Protein AF-A0A7S1J6F0-F1 (afdb_monomer_lite)

Foldseek 3Di:
DPDPPLLDAAKDWDWDQDPNDTDIDIDTAPFPCVVPVVQAQASEDPDGDPDPPGDHRHQGQRLDWDDQPPWIWRHAQAQNIWTADPPRRYTDDWTFADPAGTWHRDWDADPVVSWTWIDGDAPDPPDDIDISVPRDTDD

Sequence (139 aa):
HSSYHWDGLGAVLVFRFENERLQRHTEFYQSPRRRRMGACTHIGAGTSHLSLLGPQCWGNPNGNLLPIGRQLWLTADHAQWGRIDHSTLATLPGTVDTAAWALNAHPACDPRTGQCFVQHPCSRPGGAMSTLDSMDTEE

InterPro domains:
  IPR004294 Carotenoid oxygenase [PF03055] (3-120)

Secondary structure (DSSP, 8-state):
----GGGSPPEEEEEEEETTEEEEEEEE---HHHHTGGG-SB-SSS-B-S-SSSPB------SEEEEETTEEEEE-SSS--EEE-TTT-PEES-----S-S---S--EE-TTT--EEE----SSSS-PPEEGGGS----

Organism: NCBI:txid73025

Radius of gyration: 16.57 Å; chains: 1; bounding box: 48×32×53 Å

Structure (mmCIF, N/CA/C/O backbone):
data_AF-A0A7S1J6F0-F1
#
_entry.id   AF-A0A7S1J6F0-F1
#
loop_
_atom_site.group_PDB
_atom_site.id
_atom_site.type_symbol
_atom_site.label_atom_id
_atom_site.label_alt_id
_atom_site.label_comp_id
_atom_site.label_asym_id
_atom_site.label_entity_id
_atom_site.label_seq_id
_atom_site.pdbx_PDB_ins_code
_atom_site.Cartn_x
_atom_site.Cartn_y
_atom_site.Cartn_z
_atom_site.occupancy
_atom_site.B_iso_or_equiv
_atom_site.auth_seq_id
_atom_site.auth_comp_id
_atom_site.auth_asym_id
_atom_site.auth_atom_id
_atom_site.pdbx_PDB_model_num
ATOM 1 N N . HIS A 1 1 ? 22.491 17.336 0.688 1.00 45.19 1 HIS A N 1
ATOM 2 C CA . HIS A 1 1 ? 21.822 16.026 0.578 1.00 45.19 1 HIS A CA 1
ATOM 3 C C . HIS A 1 1 ? 20.427 16.153 1.164 1.00 45.19 1 HIS A C 1
ATOM 5 O O . HIS A 1 1 ? 20.289 16.114 2.378 1.00 45.19 1 HIS A O 1
ATOM 11 N N . SER A 1 2 ? 19.411 16.379 0.334 1.00 40.00 2 SER A N 1
ATOM 12 C CA . SER A 1 2 ? 18.024 16.271 0.795 1.00 40.00 2 SER A CA 1
ATOM 13 C C . SER A 1 2 ? 17.681 14.788 0.860 1.00 40.00 2 SER A C 1
ATOM 15 O O . SER A 1 2 ? 17.753 14.100 -0.156 1.00 40.00 2 SER A O 1
ATOM 17 N N . SER A 1 3 ? 17.386 14.274 2.050 1.00 57.56 3 SER A N 1
ATOM 18 C CA . SER A 1 3 ? 16.849 12.927 2.222 1.00 57.56 3 SER A CA 1
ATOM 19 C C . SER A 1 3 ? 15.465 12.875 1.573 1.00 57.56 3 SER A C 1
ATOM 21 O O . SER A 1 3 ? 14.530 13.548 2.008 1.00 57.56 3 SER A O 1
ATOM 23 N N . TYR A 1 4 ? 15.331 12.113 0.490 1.00 69.06 4 TYR A N 1
ATOM 24 C CA . TYR A 1 4 ? 14.052 11.945 -0.189 1.00 69.06 4 TYR A CA 1
ATOM 25 C C . TYR A 1 4 ? 13.183 10.974 0.623 1.00 69.06 4 TYR A C 1
ATOM 27 O O . TYR A 1 4 ? 13.334 9.757 0.546 1.00 69.06 4 TYR A O 1
ATOM 35 N N . HIS A 1 5 ? 12.319 11.521 1.481 1.00 71.75 5 HIS A N 1
ATOM 36 C CA . HIS A 1 5 ? 11.545 10.744 2.459 1.00 71.75 5 HIS A CA 1
ATOM 37 C C . HIS A 1 5 ? 10.482 9.832 1.826 1.00 71.75 5 HIS A C 1
ATOM 39 O O . HIS A 1 5 ? 10.108 8.827 2.428 1.00 71.75 5 HIS A O 1
ATOM 45 N N . TRP A 1 6 ? 10.047 10.136 0.600 1.00 78.94 6 TRP A N 1
ATOM 46 C CA . TRP A 1 6 ? 9.067 9.337 -0.143 1.00 78.94 6 TRP A CA 1
ATOM 47 C C . TRP A 1 6 ? 9.604 7.981 -0.603 1.00 78.94 6 TRP A C 1
ATOM 49 O O . TRP A 1 6 ? 8.826 7.095 -0.938 1.00 78.94 6 TRP A O 1
ATOM 59 N N . ASP A 1 7 ? 10.920 7.765 -0.543 1.00 83.19 7 ASP A N 1
ATOM 60 C CA . ASP A 1 7 ? 11.524 6.480 -0.877 1.00 83.19 7 ASP A CA 1
ATOM 61 C C . ASP A 1 7 ? 11.738 5.607 0.371 1.00 83.19 7 ASP A C 1
ATOM 63 O O . ASP A 1 7 ? 12.576 4.717 0.354 1.00 83.19 7 ASP A O 1
ATOM 67 N N . GLY A 1 8 ? 11.028 5.813 1.481 1.00 87.12 8 GLY A N 1
ATOM 68 C CA . GLY A 1 8 ? 11.072 4.876 2.613 1.00 87.12 8 GLY A CA 1
ATOM 69 C C . GLY A 1 8 ? 10.493 3.499 2.256 1.00 87.12 8 GLY A C 1
ATOM 70 O O . GLY A 1 8 ? 9.620 3.396 1.402 1.00 87.12 8 GLY A O 1
ATOM 71 N N . LEU A 1 9 ? 10.933 2.419 2.908 1.00 90.62 9 LEU A N 1
ATOM 72 C CA . LEU A 1 9 ? 10.273 1.116 2.753 1.00 90.62 9 LEU A CA 1
ATOM 73 C C . LEU A 1 9 ? 8.850 1.154 3.323 1.00 90.62 9 LEU A C 1
ATOM 75 O O . LEU A 1 9 ? 8.647 1.658 4.425 1.00 90.62 9 LEU A O 1
ATOM 79 N N . GLY A 1 10 ? 7.889 0.581 2.595 1.00 91.88 10 GLY A N 1
ATOM 80 C CA . GLY A 1 10 ? 6.512 0.454 3.072 1.00 91.88 10 GLY A CA 1
ATOM 81 C C . GLY A 1 10 ? 6.433 -0.390 4.346 1.00 91.88 10 GLY A C 1
ATOM 82 O O . GLY A 1 10 ? 6.937 -1.517 4.389 1.00 91.88 10 GLY A O 1
ATOM 83 N N . ALA A 1 11 ? 5.798 0.152 5.380 1.00 94.50 11 ALA A N 1
ATOM 84 C CA . ALA A 1 11 ? 5.541 -0.532 6.640 1.00 94.50 11 ALA A CA 1
ATOM 85 C C . ALA A 1 11 ? 4.138 -0.206 7.143 1.00 94.50 11 ALA A C 1
ATOM 87 O O . ALA A 1 11 ? 3.625 0.891 6.934 1.00 94.50 11 ALA A O 1
ATOM 88 N N . VAL A 1 12 ? 3.536 -1.174 7.820 1.00 95.00 12 VAL A N 1
ATOM 89 C CA . VAL A 1 12 ? 2.191 -1.097 8.371 1.00 95.00 12 VAL A CA 1
ATOM 90 C C . VAL A 1 12 ? 2.306 -1.166 9.878 1.00 95.00 12 VAL A C 1
ATOM 92 O O . VAL A 1 12 ? 2.980 -2.034 10.434 1.00 95.00 12 VAL A O 1
ATOM 95 N N . LEU A 1 13 ? 1.633 -0.232 10.535 1.00 95.12 13 LEU A N 1
ATOM 96 C CA . LEU A 1 13 ? 1.589 -0.115 11.978 1.00 95.12 13 LEU A CA 1
ATOM 97 C C . LEU A 1 13 ? 0.140 -0.254 12.429 1.00 95.12 13 LEU A C 1
ATOM 99 O O . LEU A 1 13 ? -0.704 0.556 12.057 1.00 95.12 13 LEU A O 1
ATOM 103 N N . VAL A 1 14 ? -0.138 -1.270 13.240 1.00 94.69 14 VAL A N 1
ATOM 104 C CA . VAL A 1 14 ? -1.456 -1.492 13.832 1.00 94.69 14 VAL A CA 1
ATOM 105 C C . VAL A 1 14 ? -1.411 -1.218 15.324 1.00 94.69 14 VAL A C 1
ATOM 107 O O . VAL A 1 14 ? -0.569 -1.744 16.055 1.00 94.69 14 VAL A O 1
ATOM 110 N N . PHE A 1 15 ? -2.371 -0.412 15.759 1.00 95.69 15 PHE A N 1
ATOM 111 C CA . PHE A 1 15 ? -2.672 -0.129 17.151 1.00 95.69 15 PHE A CA 1
ATOM 112 C C . PHE A 1 15 ? -3.985 -0.828 17.508 1.00 95.69 15 PHE A C 1
ATOM 114 O O . PHE A 1 15 ? -5.007 -0.565 16.877 1.00 95.69 15 PHE A O 1
ATOM 121 N N . ARG A 1 16 ? -3.965 -1.732 18.491 1.00 94.31 16 ARG A N 1
ATOM 122 C CA . ARG A 1 16 ? -5.169 -2.416 18.991 1.00 94.31 16 ARG A CA 1
ATOM 123 C C . ARG A 1 16 ? -5.449 -1.975 20.415 1.00 94.31 16 ARG A C 1
ATOM 125 O O . ARG A 1 16 ? -4.548 -2.001 21.248 1.00 94.31 16 ARG A O 1
ATOM 132 N N . PHE A 1 17 ? -6.685 -1.578 20.682 1.00 96.44 17 PHE A N 1
ATOM 133 C CA . PHE A 1 17 ? -7.146 -1.244 22.024 1.00 96.44 17 PHE A CA 1
ATOM 134 C C . PHE A 1 17 ? -7.959 -2.420 22.561 1.00 96.44 17 PHE A C 1
ATOM 136 O O . PHE A 1 17 ? -9.060 -2.683 22.086 1.00 96.44 17 PHE A O 1
ATOM 143 N N . GLU A 1 18 ? -7.406 -3.140 23.534 1.00 95.31 18 GLU A N 1
ATOM 144 C CA . GLU A 1 18 ? -8.027 -4.318 24.142 1.00 95.31 18 GLU A CA 1
ATOM 145 C C . GLU A 1 18 ? -7.976 -4.179 25.660 1.00 95.31 18 GLU A C 1
ATOM 147 O O . GLU A 1 18 ? -6.895 -4.019 26.226 1.00 95.31 18 GLU A O 1
ATOM 152 N N . ASN A 1 19 ? -9.131 -4.245 26.330 1.00 95.44 19 ASN A N 1
ATOM 153 C CA . ASN A 1 19 ? -9.230 -4.118 27.791 1.00 95.44 19 ASN A CA 1
ATOM 154 C C . ASN A 1 19 ? -8.476 -2.883 28.326 1.00 95.44 19 ASN A C 1
ATOM 156 O O . ASN A 1 19 ? -7.631 -3.003 29.210 1.00 95.44 19 ASN A O 1
ATOM 160 N N . GLU A 1 20 ? -8.725 -1.717 27.715 1.00 96.06 20 GLU A N 1
ATOM 161 C CA . GLU A 1 20 ? -8.069 -0.432 28.032 1.00 96.06 20 GLU A CA 1
ATOM 162 C C . GLU A 1 20 ? -6.543 -0.403 27.817 1.00 96.06 20 GLU A C 1
ATOM 164 O O . GLU A 1 20 ? -5.870 0.560 28.186 1.00 96.06 20 GLU A O 1
ATOM 169 N N . ARG A 1 21 ? -5.965 -1.429 27.180 1.00 96.69 21 ARG A N 1
ATOM 170 C CA . ARG A 1 21 ? -4.538 -1.491 26.850 1.00 96.69 21 ARG A CA 1
ATOM 171 C C . ARG A 1 21 ? -4.312 -1.260 25.369 1.00 96.69 21 ARG A C 1
ATOM 173 O O . ARG A 1 21 ? -4.993 -1.845 24.530 1.00 96.69 21 ARG A O 1
ATOM 180 N N . LEU A 1 22 ? -3.297 -0.458 25.061 1.00 97.06 22 LEU A N 1
ATOM 181 C CA . LEU A 1 22 ? -2.804 -0.281 23.704 1.00 97.06 22 LEU A CA 1
ATOM 182 C C . LEU A 1 22 ? -1.743 -1.341 23.384 1.00 97.06 22 LEU A C 1
ATOM 184 O O . LEU A 1 22 ? -0.674 -1.369 23.994 1.00 97.06 22 LEU A O 1
ATOM 188 N N . GLN A 1 23 ? -2.017 -2.175 22.389 1.00 96.88 23 GLN A N 1
ATOM 189 C CA . GLN A 1 23 ? -1.052 -3.070 21.765 1.00 96.88 23 GLN A CA 1
ATOM 190 C C . GLN A 1 23 ? -0.588 -2.480 20.436 1.00 96.88 23 GLN A C 1
ATOM 192 O O . GLN A 1 23 ? -1.358 -1.847 19.712 1.00 96.88 23 GLN A O 1
ATOM 197 N N . ARG A 1 24 ? 0.681 -2.710 20.102 1.00 95.81 24 ARG A N 1
ATOM 198 C CA . ARG A 1 24 ? 1.301 -2.241 18.864 1.00 95.81 24 ARG A CA 1
ATOM 199 C C . ARG A 1 24 ? 1.899 -3.421 18.119 1.00 95.81 24 ARG A C 1
ATOM 201 O O . ARG A 1 24 ? 2.719 -4.142 18.682 1.00 95.81 24 ARG A O 1
ATOM 208 N N . HIS A 1 25 ? 1.562 -3.552 16.845 1.00 95.06 25 HIS A N 1
ATOM 209 C CA . HIS A 1 25 ? 2.166 -4.521 15.941 1.00 95.06 25 HIS A CA 1
ATOM 210 C C . HIS A 1 25 ? 2.634 -3.809 14.672 1.00 95.06 25 HIS A C 1
ATOM 212 O O . HIS A 1 25 ? 1.956 -2.916 14.166 1.00 95.06 25 H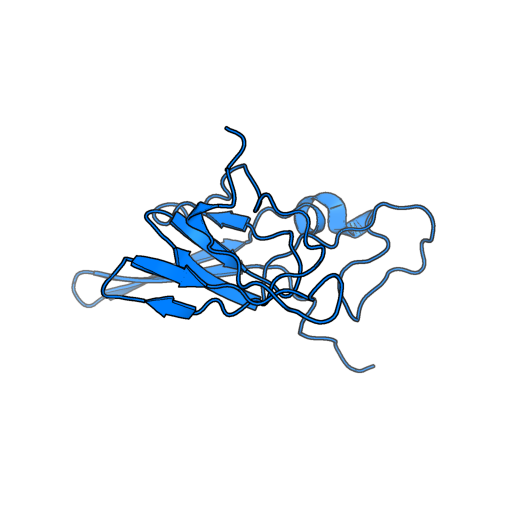IS A O 1
ATOM 218 N N . THR A 1 26 ? 3.826 -4.145 14.194 1.00 95.56 26 THR A N 1
ATOM 219 C CA . THR A 1 26 ? 4.446 -3.490 13.042 1.00 95.56 26 THR A CA 1
ATOM 220 C C . THR A 1 26 ? 5.003 -4.549 12.127 1.00 95.56 26 THR A C 1
ATOM 222 O O . THR A 1 26 ? 5.782 -5.381 12.579 1.00 95.56 26 THR A O 1
ATOM 225 N N . GLU A 1 27 ? 4.667 -4.457 10.850 1.00 96.12 27 GLU A N 1
ATOM 226 C CA . GLU A 1 27 ? 5.248 -5.306 9.826 1.00 96.12 27 GLU A CA 1
ATOM 227 C C . GLU A 1 27 ? 5.598 -4.489 8.599 1.00 96.12 27 GLU A C 1
ATOM 229 O O . GLU A 1 27 ? 4.895 -3.569 8.186 1.00 96.12 27 GLU A O 1
ATOM 234 N N . PHE A 1 28 ? 6.724 -4.833 8.002 1.00 95.38 28 PHE A N 1
ATOM 235 C CA . PHE A 1 28 ? 7.148 -4.222 6.756 1.00 95.38 28 PHE A CA 1
ATOM 236 C C . PHE A 1 28 ? 6.537 -4.991 5.583 1.00 95.38 28 PHE A C 1
ATOM 238 O O . PHE A 1 28 ? 6.542 -6.225 5.559 1.00 95.38 28 PHE A O 1
ATOM 245 N N . TYR A 1 29 ? 6.113 -4.268 4.553 1.00 94.31 29 TYR A N 1
ATOM 246 C CA . TYR A 1 29 ? 5.617 -4.875 3.327 1.00 94.31 29 TYR A CA 1
ATOM 247 C C . TYR A 1 29 ? 6.749 -5.615 2.600 1.00 94.31 29 TYR A C 1
ATOM 249 O O . TYR A 1 29 ? 7.862 -5.100 2.433 1.00 94.31 29 TYR A O 1
ATOM 257 N N . GLN A 1 30 ? 6.496 -6.854 2.181 1.00 93.50 30 GLN A N 1
ATOM 258 C CA . GLN A 1 30 ? 7.474 -7.698 1.496 1.00 93.50 30 GLN A CA 1
ATOM 259 C C . GLN A 1 30 ? 7.495 -7.355 0.008 1.00 93.50 30 GLN A C 1
ATOM 261 O O . GLN A 1 30 ? 7.049 -8.115 -0.849 1.00 93.50 30 GLN A O 1
ATOM 266 N N . SER A 1 31 ? 8.014 -6.174 -0.303 1.00 89.25 31 SER A N 1
ATOM 267 C CA . SER A 1 31 ? 8.112 -5.682 -1.669 1.00 89.25 31 SER A CA 1
ATOM 268 C C . SER A 1 31 ? 9.335 -6.256 -2.404 1.00 89.25 31 SER A C 1
ATOM 270 O O . SER A 1 31 ? 10.316 -6.648 -1.756 1.00 89.25 31 SER A O 1
ATOM 272 N N . PRO A 1 32 ? 9.346 -6.309 -3.754 1.00 82.62 32 PRO A N 1
ATOM 273 C CA . PRO A 1 32 ? 10.554 -6.649 -4.512 1.00 82.62 32 PRO A CA 1
ATOM 274 C C . PRO A 1 32 ? 11.754 -5.791 -4.099 1.00 82.62 32 PRO A C 1
ATOM 276 O O . PRO A 1 32 ? 12.853 -6.317 -3.916 1.00 82.62 32 PRO A O 1
ATOM 279 N N . ARG A 1 33 ? 11.507 -4.498 -3.852 1.00 85.38 33 ARG A N 1
ATOM 280 C CA . ARG A 1 33 ? 12.495 -3.548 -3.345 1.00 85.38 33 ARG A CA 1
ATOM 281 C C . ARG A 1 33 ? 13.077 -3.978 -2.001 1.00 85.38 33 ARG A C 1
ATOM 283 O O . ARG A 1 33 ? 14.292 -4.008 -1.853 1.00 85.38 33 ARG A O 1
ATOM 290 N N . ARG A 1 34 ? 12.247 -4.357 -1.027 1.00 88.44 34 ARG A N 1
ATOM 291 C CA . ARG A 1 34 ? 12.734 -4.823 0.281 1.00 88.44 34 ARG A CA 1
ATOM 292 C C . ARG A 1 34 ? 13.539 -6.113 0.160 1.00 88.44 34 ARG A C 1
ATOM 294 O O . ARG A 1 34 ? 14.604 -6.228 0.759 1.00 88.44 34 ARG A O 1
ATOM 301 N N . ARG A 1 35 ? 13.046 -7.070 -0.630 1.00 87.62 35 ARG A N 1
ATOM 302 C CA . ARG A 1 35 ? 13.687 -8.382 -0.803 1.00 87.62 35 ARG A CA 1
ATOM 303 C C . ARG A 1 35 ? 15.032 -8.308 -1.525 1.00 87.62 35 ARG A C 1
ATOM 305 O O . ARG A 1 35 ? 15.859 -9.192 -1.335 1.00 87.62 35 ARG A O 1
ATOM 312 N N . ARG A 1 36 ? 15.236 -7.306 -2.385 1.00 82.12 36 ARG A N 1
ATOM 313 C CA . ARG A 1 36 ? 16.400 -7.220 -3.283 1.00 82.12 36 ARG A CA 1
ATOM 314 C C . ARG A 1 36 ? 17.082 -5.852 -3.266 1.00 82.12 36 ARG A C 1
ATOM 316 O O . ARG A 1 36 ? 17.722 -5.500 -4.248 1.00 82.12 36 ARG A O 1
ATOM 323 N N . MET A 1 37 ? 16.979 -5.104 -2.164 1.00 79.69 37 MET A N 1
ATOM 324 C CA . MET A 1 37 ? 17.431 -3.705 -2.075 1.00 79.69 37 MET A CA 1
ATOM 325 C C . MET A 1 37 ? 18.847 -3.492 -2.632 1.00 79.69 37 MET A C 1
ATOM 327 O O . MET A 1 37 ? 19.055 -2.594 -3.438 1.00 79.69 37 MET A O 1
ATOM 331 N N . GLY A 1 38 ? 19.801 -4.359 -2.270 1.00 77.94 38 GLY A N 1
ATOM 332 C CA . GLY A 1 38 ? 21.198 -4.255 -2.714 1.00 77.94 38 GLY A CA 1
ATOM 333 C C . GLY A 1 38 ? 21.443 -4.520 -4.206 1.00 77.94 38 GLY A C 1
ATOM 334 O O . GLY A 1 38 ? 22.534 -4.242 -4.692 1.00 77.94 38 GLY A O 1
ATOM 335 N N . ALA A 1 39 ? 20.457 -5.046 -4.936 1.00 80.81 39 ALA A N 1
ATOM 336 C CA . ALA A 1 39 ? 20.529 -5.289 -6.376 1.00 80.81 39 ALA A CA 1
ATOM 337 C C . ALA A 1 39 ? 19.736 -4.257 -7.201 1.00 80.81 39 ALA A C 1
ATOM 339 O O . ALA A 1 39 ? 19.848 -4.244 -8.424 1.00 80.81 39 ALA A O 1
ATOM 340 N N . CYS A 1 40 ? 18.924 -3.410 -6.562 1.00 78.06 40 CYS A N 1
ATOM 341 C CA . CYS A 1 40 ? 18.070 -2.447 -7.249 1.00 78.06 40 CYS A CA 1
ATOM 342 C C . CYS A 1 40 ? 18.889 -1.278 -7.812 1.00 78.06 40 CYS A C 1
ATOM 344 O O . CYS A 1 40 ? 19.740 -0.721 -7.125 1.00 78.06 40 CYS A O 1
ATOM 346 N N . THR A 1 41 ? 18.607 -0.858 -9.043 1.00 75.88 41 THR A N 1
ATOM 347 C CA . THR A 1 41 ? 19.232 0.346 -9.636 1.00 75.88 41 THR A CA 1
ATOM 348 C C . THR A 1 41 ? 18.434 1.597 -9.332 1.00 75.88 41 THR A C 1
ATOM 350 O O . THR A 1 41 ? 18.990 2.644 -9.022 1.00 75.88 41 THR A O 1
ATOM 353 N N . HIS A 1 42 ? 17.113 1.458 -9.349 1.00 72.81 42 HIS A N 1
ATOM 354 C CA . HIS A 1 42 ? 16.160 2.495 -8.992 1.00 72.81 42 HIS A CA 1
ATOM 355 C C . HIS A 1 42 ? 15.407 2.017 -7.766 1.00 72.81 42 HIS A C 1
ATOM 357 O O . HIS A 1 42 ? 14.795 0.942 -7.785 1.00 72.81 42 HIS A O 1
ATOM 363 N N . ILE A 1 43 ? 15.528 2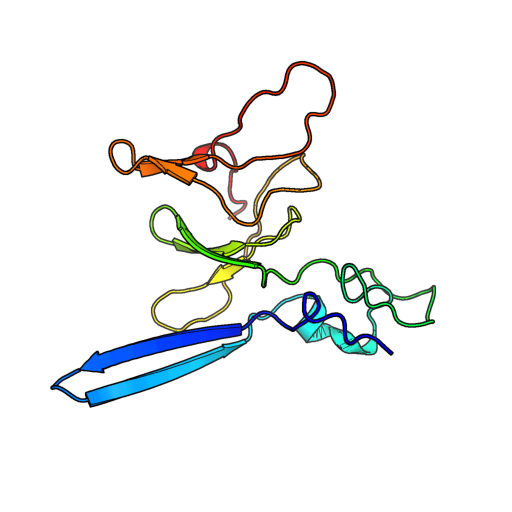.787 -6.690 1.00 73.12 43 ILE A N 1
ATOM 364 C CA . ILE A 1 43 ? 14.971 2.436 -5.392 1.00 73.12 43 ILE A CA 1
ATOM 365 C C . ILE A 1 43 ? 13.628 3.144 -5.178 1.00 73.12 43 ILE A C 1
ATOM 367 O O . ILE A 1 43 ? 12.735 2.578 -4.555 1.00 73.12 43 ILE A O 1
ATOM 371 N N . GLY A 1 44 ? 13.472 4.347 -5.731 1.00 73.31 44 GLY A N 1
ATOM 372 C CA . GLY A 1 44 ? 12.217 5.087 -5.763 1.00 73.31 44 GLY A CA 1
ATOM 373 C C . GLY A 1 44 ? 12.318 6.339 -6.635 1.00 73.31 44 GLY A C 1
ATOM 374 O O . GLY A 1 44 ? 13.188 6.420 -7.504 1.00 73.31 44 GLY A O 1
ATOM 375 N N . ALA A 1 45 ? 11.419 7.299 -6.427 1.00 72.38 45 ALA A N 1
ATOM 376 C CA . ALA A 1 45 ? 11.264 8.455 -7.309 1.00 72.38 45 ALA A CA 1
ATOM 377 C C . ALA A 1 45 ? 12.426 9.460 -7.209 1.00 72.38 45 ALA A C 1
ATOM 379 O O . ALA A 1 45 ? 12.702 10.167 -8.177 1.00 72.38 45 ALA A O 1
ATOM 380 N N . GLY A 1 46 ? 13.119 9.515 -6.067 1.00 73.38 46 GLY A N 1
ATOM 381 C CA . GLY A 1 46 ? 14.256 10.414 -5.843 1.00 73.38 46 GLY A CA 1
ATOM 382 C C . GLY A 1 46 ? 15.577 9.710 -5.525 1.00 73.38 46 GLY A C 1
ATOM 383 O O . GLY A 1 46 ? 16.601 10.381 -5.400 1.00 73.38 46 GLY A O 1
ATOM 384 N N . THR A 1 47 ? 15.574 8.381 -5.389 1.00 76.12 47 THR A N 1
ATOM 385 C CA . THR A 1 47 ? 16.726 7.595 -4.933 1.00 76.12 47 THR A CA 1
ATOM 386 C C . THR A 1 47 ? 17.061 6.492 -5.927 1.00 76.12 47 THR A C 1
ATOM 388 O O . THR A 1 47 ? 16.295 5.546 -6.135 1.00 76.12 47 THR A O 1
ATOM 391 N N . SER A 1 48 ? 18.263 6.575 -6.490 1.00 72.44 48 SER A N 1
ATOM 392 C CA . SER A 1 48 ? 18.862 5.548 -7.337 1.00 72.44 48 SER A CA 1
ATOM 393 C C . SER A 1 48 ? 20.256 5.175 -6.835 1.00 72.44 48 SER A C 1
ATOM 395 O O . SER A 1 48 ? 20.950 5.958 -6.182 1.00 72.44 48 SER A O 1
ATOM 397 N N . HIS A 1 49 ? 20.663 3.946 -7.129 1.00 70.12 49 HIS A N 1
ATOM 398 C CA . HIS A 1 49 ? 22.049 3.518 -7.021 1.00 70.12 49 HIS A CA 1
ATOM 399 C C . HIS A 1 49 ? 22.758 3.768 -8.359 1.00 70.12 49 HIS A C 1
ATOM 401 O O . HIS A 1 49 ? 22.156 3.657 -9.421 1.00 70.12 49 HIS A O 1
ATOM 407 N N . LEU A 1 50 ? 24.064 4.048 -8.321 1.00 60.62 50 LEU A N 1
ATOM 408 C CA . LEU A 1 50 ? 24.890 4.290 -9.519 1.00 60.62 50 LEU A CA 1
ATOM 409 C C . LEU A 1 50 ? 25.072 3.053 -10.421 1.00 60.62 50 LEU A C 1
ATOM 411 O O . LEU A 1 50 ? 25.677 3.150 -11.486 1.00 60.62 50 LEU A O 1
ATOM 415 N N . SER A 1 51 ? 24.584 1.885 -10.003 1.00 62.53 51 SER A N 1
ATOM 416 C CA . SER A 1 51 ? 24.601 0.690 -10.842 1.00 62.53 51 SER A CA 1
ATOM 417 C C . SER A 1 51 ? 23.578 0.851 -11.967 1.00 62.53 51 SER A C 1
ATOM 419 O O . SER A 1 51 ? 22.411 1.112 -11.706 1.00 62.53 51 SER A O 1
ATOM 421 N N . LEU A 1 52 ? 24.004 0.692 -13.221 1.00 63.19 52 LEU A N 1
ATOM 422 C CA . LEU A 1 52 ? 23.135 0.787 -14.404 1.00 63.19 52 LEU A CA 1
ATOM 423 C C . LEU A 1 52 ? 22.553 -0.572 -14.840 1.00 63.19 52 LEU A C 1
ATOM 425 O O . LEU A 1 52 ? 21.773 -0.620 -15.784 1.00 63.19 52 LEU A O 1
ATOM 429 N N . LEU A 1 53 ? 22.934 -1.677 -14.183 1.00 75.88 53 LEU A N 1
ATOM 430 C CA . LEU A 1 53 ? 22.717 -3.044 -14.697 1.00 75.88 53 LEU A CA 1
ATOM 431 C C . LEU A 1 53 ? 21.791 -3.934 -13.851 1.00 75.88 53 LEU A C 1
ATOM 433 O O . LEU A 1 53 ? 21.528 -5.074 -14.220 1.00 75.88 53 LEU A O 1
ATOM 437 N N . GLY A 1 54 ? 21.308 -3.455 -12.710 1.00 72.62 54 GLY A N 1
ATOM 438 C CA . GLY A 1 54 ? 20.343 -4.180 -11.881 1.00 72.62 54 GLY A CA 1
ATOM 439 C C . GLY A 1 54 ? 18.872 -3.863 -12.209 1.00 72.62 54 GLY A C 1
ATOM 440 O O . GLY A 1 54 ? 18.566 -2.887 -12.904 1.00 72.62 54 GLY A O 1
ATOM 441 N N . PRO A 1 55 ? 17.934 -4.661 -11.677 1.00 78.62 55 PRO A N 1
ATOM 442 C CA . PRO A 1 55 ? 16.506 -4.457 -11.883 1.00 78.62 55 PRO A CA 1
ATOM 443 C C . PRO A 1 55 ? 16.011 -3.121 -11.317 1.00 78.62 55 PRO A C 1
ATOM 445 O O . PRO A 1 55 ? 16.513 -2.611 -10.311 1.00 78.62 55 PRO A O 1
ATOM 448 N N . GLN A 1 56 ? 14.965 -2.586 -11.942 1.00 77.00 56 GLN A N 1
ATOM 449 C CA . GLN A 1 56 ? 14.199 -1.484 -11.378 1.00 77.00 56 GLN A CA 1
ATOM 450 C C . GLN A 1 56 ? 13.227 -2.018 -10.319 1.00 77.00 56 GLN A C 1
ATOM 452 O O . GLN A 1 56 ? 12.449 -2.933 -10.586 1.00 77.00 56 GLN A O 1
ATOM 457 N N . CYS A 1 57 ? 13.264 -1.449 -9.116 1.00 79.69 57 CYS A N 1
ATOM 458 C CA . CYS A 1 57 ? 12.481 -1.918 -7.974 1.00 79.69 57 CYS A CA 1
ATOM 459 C C . CYS A 1 57 ? 11.417 -0.897 -7.564 1.00 79.69 57 CYS A C 1
ATOM 461 O O . CYS A 1 57 ? 11.318 -0.540 -6.392 1.00 79.69 57 CYS A O 1
ATOM 463 N N . TRP A 1 58 ? 10.620 -0.438 -8.530 1.00 74.69 58 TRP A N 1
ATOM 464 C CA . TRP A 1 58 ? 9.556 0.546 -8.302 1.00 74.69 58 TRP A CA 1
ATOM 465 C C . TRP A 1 58 ? 8.494 0.070 -7.305 1.00 74.69 58 TRP A C 1
ATOM 467 O O . TRP A 1 58 ? 7.883 0.890 -6.634 1.00 74.69 58 TRP A O 1
ATOM 477 N N . GLY A 1 59 ? 8.314 -1.245 -7.160 1.00 79.94 59 GLY A N 1
ATOM 478 C CA . GLY A 1 59 ? 7.268 -1.824 -6.327 1.00 79.94 59 GLY A CA 1
ATOM 479 C C . GLY A 1 59 ? 7.580 -1.635 -4.856 1.00 79.94 59 GLY A C 1
ATOM 480 O O . GLY A 1 59 ? 8.257 -2.473 -4.261 1.00 79.94 59 GLY A O 1
ATOM 481 N N . ASN A 1 60 ? 7.100 -0.536 -4.279 1.00 88.06 60 ASN A N 1
ATOM 482 C CA . ASN A 1 60 ? 7.180 -0.222 -2.860 1.00 88.06 60 ASN A CA 1
ATOM 483 C C . ASN A 1 60 ? 6.009 0.687 -2.458 1.00 88.06 60 ASN A C 1
ATOM 485 O O . ASN A 1 60 ? 6.200 1.889 -2.275 1.00 88.06 60 ASN A O 1
ATOM 489 N N . PRO A 1 61 ? 4.800 0.124 -2.317 1.00 90.88 61 PRO A N 1
ATOM 490 C CA . PRO A 1 61 ? 3.635 0.912 -1.968 1.00 90.88 61 PRO A CA 1
ATOM 491 C C . PRO A 1 61 ? 3.740 1.402 -0.518 1.00 90.88 61 PRO A C 1
ATOM 493 O O . PRO A 1 61 ? 3.649 0.620 0.429 1.00 90.88 61 PRO A O 1
ATOM 496 N N . ASN A 1 62 ? 4.006 2.695 -0.352 1.00 91.88 62 ASN A N 1
ATOM 497 C CA . ASN A 1 62 ? 4.232 3.358 0.935 1.00 91.88 62 ASN A CA 1
ATOM 498 C C . ASN A 1 62 ? 3.481 4.699 1.059 1.00 91.88 62 ASN A C 1
ATOM 500 O O . ASN A 1 62 ? 3.729 5.441 2.007 1.00 91.88 62 ASN A O 1
ATOM 504 N N . GLY A 1 63 ? 2.601 5.019 0.104 1.00 91.38 63 GLY A N 1
ATOM 505 C CA . GLY A 1 63 ? 1.885 6.292 0.050 1.00 91.38 63 GLY A CA 1
ATOM 506 C C . GLY A 1 63 ? 0.634 6.311 0.925 1.00 91.38 63 GLY A C 1
ATOM 507 O O . GLY A 1 63 ? 0.352 7.323 1.564 1.00 91.38 63 GLY A O 1
ATOM 508 N N . ASN A 1 64 ? -0.112 5.203 0.984 1.00 94.12 64 ASN A N 1
ATOM 509 C CA . ASN A 1 64 ? -1.314 5.108 1.814 1.00 94.12 64 ASN A CA 1
ATOM 510 C C . ASN A 1 64 ? -1.667 3.658 2.187 1.00 94.12 64 ASN A C 1
ATOM 512 O O . ASN A 1 64 ? -1.124 2.706 1.624 1.00 94.12 64 ASN A O 1
ATOM 516 N N . LEU A 1 65 ? -2.603 3.508 3.128 1.00 93.81 65 LEU A N 1
ATOM 517 C CA . LEU A 1 65 ? -3.167 2.236 3.572 1.00 93.81 65 LEU A CA 1
ATOM 518 C C . LEU A 1 65 ? -4.694 2.345 3.630 1.00 93.81 65 LEU A C 1
ATOM 520 O O . LEU A 1 65 ? -5.222 3.113 4.433 1.00 93.81 65 LEU A O 1
ATOM 524 N N . LEU A 1 66 ? -5.406 1.590 2.792 1.00 90.88 66 LEU A N 1
ATOM 525 C CA . LEU A 1 66 ? -6.852 1.746 2.622 1.00 90.88 66 LEU A CA 1
ATOM 526 C C . LEU A 1 66 ? -7.590 0.403 2.630 1.00 90.88 66 LEU A C 1
ATOM 528 O O . LEU A 1 66 ? -7.146 -0.544 1.974 1.00 90.88 66 LEU A O 1
ATOM 532 N N . PRO A 1 67 ? -8.728 0.300 3.338 1.00 88.62 67 PRO A N 1
ATOM 533 C CA . PRO A 1 67 ? -9.627 -0.832 3.192 1.00 88.62 67 PRO A CA 1
ATOM 534 C C . PRO A 1 67 ? -10.413 -0.680 1.882 1.00 88.62 67 PRO A C 1
ATOM 536 O O . PRO A 1 67 ? -11.188 0.261 1.727 1.00 88.62 67 PRO A O 1
ATOM 539 N N . ILE A 1 68 ? -10.210 -1.598 0.938 1.00 84.06 68 ILE A N 1
ATOM 540 C CA . ILE A 1 68 ? -10.927 -1.629 -0.345 1.00 84.06 68 ILE A CA 1
ATOM 541 C C . ILE A 1 68 ? -11.545 -3.021 -0.474 1.00 84.06 68 ILE A C 1
ATOM 543 O O . ILE A 1 68 ? -10.846 -4.040 -0.438 1.00 84.06 68 ILE A O 1
ATOM 547 N N . GLY A 1 69 ? -12.876 -3.073 -0.546 1.00 78.94 69 GLY A N 1
ATOM 548 C CA . GLY A 1 69 ? -13.621 -4.322 -0.409 1.00 78.94 69 GLY A CA 1
ATOM 549 C C . GLY A 1 69 ? -13.363 -4.985 0.951 1.00 78.94 69 GLY A C 1
ATOM 550 O O . GLY A 1 69 ? -13.533 -4.369 2.001 1.00 78.94 69 GLY A O 1
ATOM 551 N N . ARG A 1 70 ? -12.944 -6.257 0.944 1.00 79.75 70 ARG A N 1
ATOM 552 C CA . ARG A 1 70 ? -12.609 -7.032 2.161 1.00 79.75 70 ARG A CA 1
ATOM 553 C C . ARG A 1 70 ? -11.100 -7.148 2.407 1.00 79.75 70 ARG A C 1
ATOM 555 O O . ARG A 1 70 ? -10.672 -7.984 3.201 1.00 79.75 70 ARG A O 1
ATOM 562 N N . GLN A 1 71 ? -10.302 -6.346 1.706 1.00 83.12 71 GLN A N 1
ATOM 563 C CA . GLN A 1 71 ? -8.844 -6.411 1.717 1.00 83.12 71 GLN A CA 1
ATOM 564 C C . GLN A 1 71 ? -8.247 -5.073 2.143 1.00 83.12 71 GLN A C 1
ATOM 566 O O . GLN A 1 71 ? -8.863 -4.015 2.004 1.00 83.12 71 GLN A O 1
ATOM 571 N N . LEU A 1 72 ? -7.030 -5.134 2.671 1.00 91.31 72 LEU A N 1
ATOM 572 C CA . LEU A 1 72 ? -6.266 -3.959 3.046 1.00 91.31 72 LEU A CA 1
ATOM 573 C C . LEU A 1 72 ? -5.174 -3.740 1.998 1.00 91.31 72 LEU A C 1
ATOM 575 O O . LEU A 1 72 ? -4.376 -4.638 1.718 1.00 91.31 72 LEU A O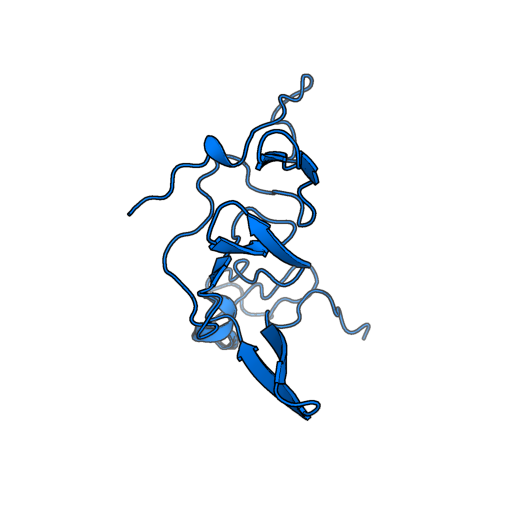 1
ATOM 579 N N . TRP A 1 73 ? -5.172 -2.554 1.400 1.00 92.25 73 TRP A N 1
ATOM 580 C CA . TRP A 1 73 ? -4.298 -2.203 0.290 1.00 92.25 73 TRP A CA 1
ATOM 581 C C . TRP A 1 73 ? -3.294 -1.141 0.708 1.00 92.25 73 TRP A C 1
ATOM 583 O O . TRP A 1 73 ? -3.664 -0.077 1.202 1.00 92.25 73 TRP A O 1
ATOM 593 N N . LEU A 1 74 ? -2.021 -1.430 0.467 1.00 94.00 74 LEU A N 1
ATOM 594 C CA . LEU A 1 74 ? -0.957 -0.441 0.421 1.00 94.00 74 LEU A CA 1
ATOM 595 C C . LEU A 1 74 ? -0.928 0.159 -0.982 1.00 94.00 74 LEU A C 1
ATOM 597 O O . LEU A 1 74 ? -0.753 -0.562 -1.969 1.00 94.00 74 LEU A O 1
ATOM 601 N N . THR A 1 75 ? -1.057 1.475 -1.068 1.00 93.25 75 THR A N 1
ATOM 602 C CA . THR A 1 75 ? -1.100 2.209 -2.336 1.00 93.25 75 THR A CA 1
ATOM 603 C C . THR A 1 75 ? 0.104 3.145 -2.467 1.00 93.25 75 THR A C 1
ATOM 605 O O . THR A 1 75 ? 0.781 3.478 -1.490 1.00 93.25 75 THR A O 1
ATOM 608 N N . ALA A 1 76 ? 0.404 3.550 -3.697 1.00 90.50 76 ALA A N 1
ATOM 609 C CA . ALA A 1 76 ? 1.416 4.550 -4.038 1.00 90.50 76 ALA A CA 1
ATOM 610 C C . ALA A 1 76 ? 1.097 5.160 -5.408 1.00 90.50 76 ALA A C 1
ATOM 612 O O . ALA A 1 76 ? 0.241 4.631 -6.117 1.00 90.50 76 ALA A O 1
ATOM 613 N N . ASP A 1 77 ? 1.806 6.226 -5.792 1.00 88.19 77 ASP A N 1
ATOM 614 C CA . ASP A 1 77 ? 1.636 6.926 -7.077 1.00 88.19 77 ASP A CA 1
ATOM 615 C C . ASP A 1 77 ? 2.225 6.155 -8.284 1.00 88.19 77 ASP A C 1
ATOM 617 O O . ASP A 1 77 ? 2.893 6.703 -9.160 1.00 88.19 77 ASP A O 1
ATOM 621 N N . HIS A 1 78 ? 2.012 4.839 -8.309 1.00 84.62 78 HIS A N 1
ATOM 622 C CA . HIS A 1 78 ? 2.408 3.897 -9.352 1.0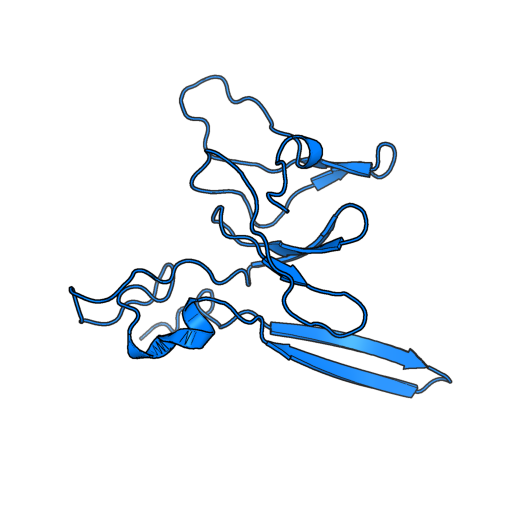0 84.62 78 HIS A CA 1
ATOM 623 C C . HIS A 1 78 ? 1.464 2.684 -9.336 1.00 84.62 78 HIS A C 1
ATOM 625 O O . HIS A 1 78 ? 0.886 2.359 -8.299 1.00 84.62 78 HIS A O 1
ATOM 631 N N . ALA A 1 79 ? 1.362 1.936 -10.434 1.00 81.12 79 ALA A N 1
ATOM 632 C CA . ALA A 1 79 ? 0.431 0.801 -10.523 1.00 81.12 79 ALA A CA 1
ATOM 633 C C . ALA A 1 79 ? 0.771 -0.416 -9.632 1.00 81.12 79 ALA A C 1
ATOM 635 O O . ALA A 1 79 ? -0.042 -1.315 -9.457 1.00 81.12 79 ALA A O 1
ATOM 636 N N . GLN A 1 80 ? 1.957 -0.453 -9.017 1.00 87.12 80 GLN A N 1
ATOM 637 C CA . GLN A 1 80 ? 2.399 -1.573 -8.174 1.00 87.12 80 GLN A CA 1
ATOM 638 C C . GLN A 1 80 ? 1.906 -1.470 -6.719 1.00 87.12 80 GLN A C 1
ATOM 640 O O . GLN A 1 80 ? 2.706 -1.386 -5.783 1.00 87.12 80 GLN A O 1
ATOM 645 N N . TRP A 1 81 ? 0.588 -1.453 -6.519 1.00 91.44 81 TRP A N 1
ATOM 646 C CA . TRP A 1 81 ? -0.012 -1.543 -5.182 1.00 91.44 81 TRP A CA 1
ATOM 647 C C . TRP A 1 81 ? 0.126 -2.948 -4.598 1.00 91.44 81 TRP A C 1
ATOM 649 O O . TRP A 1 81 ? 0.376 -3.922 -5.312 1.00 91.44 81 TRP A O 1
ATOM 659 N N . GLY A 1 82 ? -0.014 -3.038 -3.280 1.00 92.00 82 GLY A N 1
ATOM 660 C CA . GLY A 1 82 ? 0.203 -4.262 -2.526 1.00 92.00 82 GLY A CA 1
ATOM 661 C C . GLY A 1 82 ? -0.968 -4.617 -1.636 1.00 92.00 82 GLY A C 1
ATOM 662 O O . GLY A 1 82 ? -1.585 -3.739 -1.039 1.00 92.00 82 GLY A O 1
ATOM 663 N N . ARG A 1 83 ? -1.233 -5.913 -1.497 1.00 93.06 83 ARG A N 1
ATOM 664 C CA . ARG A 1 83 ? -2.241 -6.433 -0.573 1.00 93.06 83 ARG A CA 1
ATOM 665 C C . ARG A 1 83 ? -1.598 -6.898 0.722 1.00 93.06 83 ARG A C 1
ATOM 667 O O . ARG A 1 83 ? -0.521 -7.500 0.709 1.00 93.06 83 ARG A O 1
ATOM 674 N N . ILE A 1 84 ? -2.285 -6.668 1.833 1.00 93.12 84 ILE A N 1
ATOM 675 C CA . ILE A 1 84 ? -1.905 -7.229 3.126 1.00 93.12 84 ILE A CA 1
ATOM 676 C C . ILE A 1 84 ? -3.099 -7.873 3.818 1.00 93.12 84 ILE A C 1
ATOM 678 O O . ILE A 1 84 ? -4.240 -7.419 3.709 1.00 93.12 84 ILE A O 1
ATOM 682 N N . ASP A 1 85 ? -2.815 -8.930 4.563 1.00 91.88 85 ASP A N 1
ATOM 683 C CA . ASP A 1 85 ? -3.776 -9.528 5.471 1.00 91.88 85 ASP A CA 1
ATOM 684 C C . ASP A 1 85 ? -3.962 -8.614 6.689 1.00 91.88 85 ASP A C 1
ATOM 686 O O . ASP A 1 85 ? -2.999 -8.258 7.364 1.00 91.88 85 ASP A O 1
ATOM 690 N N . HIS A 1 86 ? -5.196 -8.216 6.998 1.00 89.06 86 HIS A N 1
ATOM 691 C CA . HIS A 1 86 ? -5.442 -7.253 8.079 1.00 89.06 86 HIS A CA 1
ATOM 692 C C . HIS A 1 86 ? -5.153 -7.828 9.478 1.00 89.06 86 HIS A C 1
ATOM 694 O O . HIS A 1 86 ? -4.963 -7.075 10.436 1.00 89.06 86 HIS A O 1
ATOM 700 N N . SER A 1 87 ? -5.173 -9.157 9.623 1.00 89.06 87 SER A N 1
ATOM 701 C CA . SER A 1 87 ? -5.088 -9.826 10.921 1.00 89.06 87 SER A CA 1
ATOM 702 C C . SER A 1 87 ? -3.641 -10.108 11.324 1.00 89.06 87 SER A C 1
ATOM 704 O O . SER A 1 87 ? -3.291 -9.922 12.492 1.00 89.06 87 SER A O 1
ATOM 706 N N . THR A 1 88 ? -2.812 -10.473 10.344 1.00 92.06 88 THR A N 1
ATOM 707 C CA . THR A 1 88 ? -1.408 -10.883 10.484 1.00 92.06 88 THR A CA 1
ATOM 708 C C . THR A 1 88 ? -0.414 -9.876 9.910 1.00 92.06 88 THR A C 1
ATOM 710 O O . THR A 1 88 ? 0.780 -10.010 10.147 1.00 92.06 88 THR A O 1
ATOM 713 N N . LEU A 1 89 ? -0.881 -8.896 9.127 1.00 92.94 89 LEU A N 1
ATOM 714 C CA . LEU A 1 89 ? -0.063 -7.966 8.333 1.00 92.94 89 LEU A CA 1
ATOM 715 C C . LEU A 1 89 ? 0.837 -8.643 7.290 1.00 92.94 89 LEU A C 1
ATOM 717 O O . LEU A 1 89 ? 1.716 -7.999 6.711 1.00 92.94 89 LEU A O 1
ATOM 721 N N . ALA A 1 90 ? 0.603 -9.927 7.008 1.00 93.69 90 ALA A N 1
ATOM 722 C CA . ALA A 1 90 ? 1.331 -10.648 5.982 1.00 93.69 90 ALA A CA 1
ATOM 723 C C . ALA A 1 90 ? 1.068 -10.028 4.605 1.00 93.69 90 ALA A C 1
ATOM 725 O O . ALA A 1 90 ? -0.059 -9.679 4.259 1.00 93.69 90 ALA A O 1
ATOM 726 N N . THR A 1 91 ? 2.122 -9.913 3.799 1.00 93.38 91 THR A N 1
ATOM 727 C CA . THR A 1 91 ? 1.993 -9.536 2.387 1.00 93.38 91 THR A CA 1
ATOM 728 C C . THR A 1 91 ? 1.292 -10.654 1.630 1.00 93.38 91 THR A C 1
ATOM 730 O O . THR A 1 91 ? 1.781 -11.784 1.612 1.00 93.38 91 THR A O 1
ATOM 733 N N . LEU A 1 92 ? 0.163 -10.331 1.008 1.00 92.06 92 LEU A N 1
ATOM 734 C CA . LEU A 1 92 ? -0.594 -11.257 0.177 1.00 92.06 92 LEU A CA 1
ATOM 735 C C . LEU A 1 92 ? -0.072 -11.208 -1.269 1.00 92.06 92 LEU A C 1
ATOM 737 O O . LEU A 1 92 ? 0.442 -10.170 -1.696 1.00 92.06 92 LEU A O 1
ATOM 741 N N . PRO A 1 93 ? -0.178 -12.311 -2.032 1.00 87.62 93 PRO A N 1
ATOM 742 C CA . PRO A 1 93 ? 0.140 -12.301 -3.457 1.00 87.62 93 PRO A CA 1
ATOM 743 C C . PRO A 1 93 ? -0.808 -11.371 -4.228 1.00 87.62 93 PRO A C 1
ATOM 745 O O . PRO A 1 93 ? -1.862 -10.987 -3.722 1.00 87.62 93 PRO A O 1
ATOM 748 N N . GLY A 1 94 ? -0.453 -11.039 -5.468 1.00 76.75 94 GLY A N 1
ATOM 749 C CA . GLY A 1 94 ? -1.247 -10.195 -6.366 1.00 76.75 94 GLY A CA 1
ATOM 750 C C . GLY A 1 94 ? -0.928 -8.700 -6.268 1.00 76.75 94 GLY A C 1
ATOM 751 O O . GLY A 1 94 ? -0.637 -8.162 -5.198 1.00 76.75 94 GLY A O 1
ATOM 752 N N . THR A 1 95 ? -0.982 -8.041 -7.420 1.00 76.31 95 THR A N 1
ATOM 753 C CA . THR A 1 95 ? -0.898 -6.585 -7.584 1.00 76.31 95 THR A CA 1
ATOM 754 C C . THR A 1 95 ? -2.189 -6.085 -8.217 1.00 76.31 95 THR A C 1
ATOM 756 O O . THR A 1 95 ? -3.037 -6.883 -8.604 1.00 76.31 95 THR A O 1
ATOM 759 N N . VAL A 1 96 ? -2.349 -4.769 -8.323 1.00 79.00 96 VAL A N 1
ATOM 760 C CA . VAL A 1 96 ? -3.423 -4.219 -9.154 1.00 79.00 96 VAL A CA 1
ATOM 761 C C . VAL A 1 96 ? -3.165 -4.604 -10.610 1.00 79.00 96 VAL A C 1
ATOM 763 O O . VAL A 1 96 ? -2.059 -4.380 -11.108 1.00 79.00 96 VAL A O 1
ATOM 766 N N . ASP A 1 97 ? -4.172 -5.168 -11.273 1.00 72.75 97 ASP A N 1
ATOM 767 C CA . ASP A 1 97 ? -4.157 -5.367 -12.719 1.00 72.75 97 ASP A CA 1
ATOM 768 C C . ASP A 1 97 ? -4.699 -4.117 -13.410 1.00 72.75 97 ASP A C 1
ATOM 770 O O . ASP A 1 97 ? -5.867 -3.745 -13.284 1.00 72.75 97 ASP A O 1
ATOM 774 N N . THR A 1 98 ? -3.818 -3.397 -14.094 1.00 76.31 98 THR A N 1
ATOM 775 C CA . THR A 1 98 ? -4.202 -2.223 -14.867 1.00 76.31 98 THR A CA 1
ATOM 776 C C . THR A 1 98 ? -3.200 -1.955 -15.978 1.00 76.31 98 THR A C 1
ATOM 778 O O . THR A 1 98 ? -1.990 -2.107 -15.812 1.00 76.31 98 THR A O 1
ATOM 781 N N . ALA A 1 99 ? -3.701 -1.472 -17.115 1.00 74.69 99 ALA A N 1
ATOM 782 C CA . ALA A 1 99 ? -2.861 -0.977 -18.201 1.00 74.69 99 ALA A CA 1
ATOM 783 C C . ALA A 1 99 ? -2.225 0.396 -17.889 1.00 74.69 99 ALA A C 1
ATOM 785 O O . ALA A 1 99 ? -1.322 0.840 -18.602 1.00 74.69 99 ALA A O 1
ATOM 786 N N . ALA A 1 100 ? -2.700 1.101 -16.855 1.00 79.06 100 ALA A N 1
ATOM 787 C CA . ALA A 1 100 ? -2.113 2.365 -16.432 1.00 79.06 100 ALA A CA 1
ATOM 788 C C . ALA A 1 100 ? -0.762 2.124 -15.746 1.00 79.06 100 ALA A C 1
ATOM 790 O O . ALA A 1 100 ? -0.645 1.297 -14.855 1.00 79.06 100 ALA A O 1
ATOM 791 N N . TRP A 1 101 ? 0.268 2.887 -16.108 1.00 76.25 101 TRP A N 1
ATOM 792 C CA . TRP A 1 101 ? 1.575 2.794 -15.442 1.00 76.25 101 TRP A CA 1
ATOM 793 C C . TRP A 1 101 ? 1.596 3.505 -14.076 1.00 76.25 101 TRP A C 1
ATOM 795 O O . TRP A 1 101 ? 2.410 3.177 -13.210 1.00 76.25 101 TRP A O 1
ATOM 805 N N . ALA A 1 102 ? 0.680 4.455 -13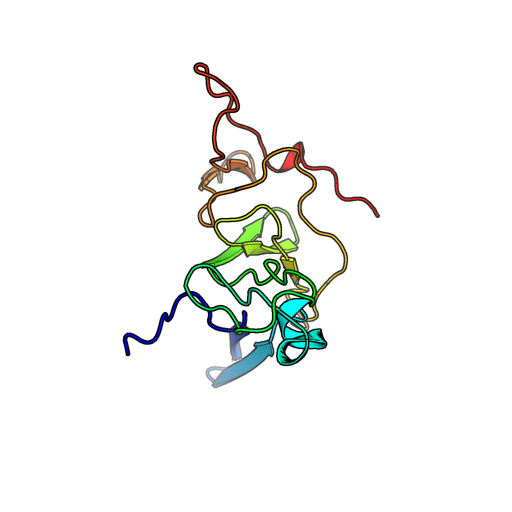.865 1.00 82.88 102 ALA A N 1
ATOM 806 C CA . ALA A 1 102 ? 0.513 5.180 -12.614 1.00 82.88 102 ALA A CA 1
ATOM 807 C C . ALA A 1 102 ? -0.949 5.216 -12.175 1.00 82.88 102 ALA A C 1
ATOM 809 O O . ALA A 1 102 ? -1.846 5.447 -12.982 1.00 82.88 102 ALA A O 1
ATOM 810 N N . LEU A 1 103 ? -1.147 5.030 -10.876 1.00 87.31 103 LEU A N 1
ATOM 811 C CA . LEU A 1 103 ? -2.403 5.163 -10.149 1.00 87.31 103 LEU A CA 1
ATOM 812 C C . LEU A 1 103 ? -2.127 6.090 -8.972 1.00 87.31 103 LEU A C 1
ATOM 814 O O . LEU A 1 103 ? -1.039 5.997 -8.419 1.00 87.31 103 LEU A O 1
ATOM 818 N N . ASN A 1 104 ? -3.057 6.951 -8.569 1.00 88.75 104 ASN A N 1
ATOM 819 C CA . ASN A 1 104 ? -2.830 7.823 -7.417 1.00 88.75 104 ASN A CA 1
ATOM 820 C C . ASN A 1 104 ? -2.928 7.053 -6.086 1.00 88.75 104 ASN A C 1
ATOM 822 O O . ASN A 1 104 ? -3.833 6.249 -5.900 1.00 88.75 104 ASN A O 1
ATOM 826 N N . ALA A 1 105 ? -2.092 7.359 -5.095 1.00 92.06 105 ALA A N 1
ATOM 827 C CA . ALA A 1 105 ? -2.123 6.683 -3.789 1.00 92.06 105 ALA A CA 1
ATOM 828 C C . ALA A 1 105 ? -3.413 6.932 -2.967 1.00 92.06 105 ALA A C 1
ATOM 830 O O . ALA A 1 105 ? -3.620 6.324 -1.913 1.00 92.06 105 ALA A O 1
ATOM 831 N N . HIS A 1 106 ? -4.287 7.829 -3.419 1.00 92.69 106 HIS A N 1
ATOM 832 C CA . HIS A 1 106 ? -5.449 8.314 -2.675 1.00 92.69 106 HIS A CA 1
ATOM 833 C C . HIS A 1 106 ? -6.761 8.063 -3.437 1.00 92.69 106 HIS A C 1
ATOM 835 O O . HIS A 1 106 ? -7.402 9.026 -3.871 1.00 92.69 106 HIS A O 1
ATOM 841 N N . PRO A 1 107 ? -7.174 6.800 -3.653 1.00 89.88 107 PRO A N 1
ATOM 842 C CA . PRO A 1 107 ? -8.484 6.530 -4.223 1.00 89.88 107 PRO A CA 1
ATOM 843 C C . PRO A 1 107 ? -9.592 7.064 -3.305 1.00 89.88 107 PRO A C 1
ATOM 845 O O . PRO A 1 107 ? -9.464 7.077 -2.078 1.00 89.88 107 PRO A O 1
ATOM 848 N N . ALA A 1 108 ? -10.690 7.504 -3.914 1.00 90.06 108 ALA A N 1
ATOM 849 C CA . ALA A 1 108 ? -11.883 7.964 -3.213 1.00 90.06 108 ALA A CA 1
ATOM 850 C C . ALA A 1 108 ? -12.955 6.874 -3.276 1.00 90.06 108 ALA A C 1
ATOM 852 O O . ALA A 1 108 ? -13.271 6.400 -4.364 1.00 90.06 108 ALA A O 1
ATOM 853 N N . CYS A 1 109 ? -13.519 6.482 -2.135 1.00 87.81 109 CYS A N 1
ATOM 854 C CA . CYS A 1 109 ? -14.537 5.435 -2.068 1.00 87.81 109 CYS A CA 1
ATOM 855 C C . CYS A 1 109 ? -15.914 6.019 -1.743 1.00 87.81 109 CYS A C 1
ATOM 857 O O . CYS A 1 109 ? -16.047 6.797 -0.797 1.00 87.81 109 CYS A O 1
ATOM 859 N N . ASP A 1 110 ? -16.935 5.635 -2.510 1.00 88.00 110 ASP A N 1
ATOM 860 C CA . ASP A 1 110 ? -18.330 5.958 -2.219 1.00 88.00 110 ASP A CA 1
ATOM 861 C C . ASP A 1 110 ? -18.866 4.979 -1.158 1.00 88.00 110 ASP A C 1
ATOM 863 O O . ASP A 1 110 ? -19.006 3.785 -1.433 1.00 88.00 110 ASP A O 1
ATOM 867 N N . PRO A 1 111 ? -19.203 5.448 0.056 1.00 84.81 111 PRO A N 1
ATOM 868 C CA . PRO A 1 111 ? -19.689 4.579 1.123 1.00 84.81 111 PRO A CA 1
ATOM 869 C C . PRO A 1 111 ? -21.085 3.998 0.853 1.00 84.81 111 PRO A C 1
ATOM 871 O O . PRO A 1 111 ? -21.487 3.060 1.536 1.00 84.81 111 PRO A O 1
ATOM 874 N N . ARG A 1 112 ? -21.850 4.549 -0.101 1.00 89.00 112 ARG A N 1
ATOM 875 C CA . ARG A 1 112 ? -23.192 4.056 -0.449 1.00 89.00 112 ARG A CA 1
ATOM 876 C C . ARG A 1 112 ? -23.129 2.828 -1.344 1.00 89.00 112 ARG A C 1
ATOM 878 O O . ARG A 1 112 ? -23.961 1.938 -1.205 1.00 89.00 112 ARG A O 1
ATOM 885 N N . THR A 1 113 ? -22.171 2.804 -2.266 1.00 87.06 113 THR A N 1
ATOM 886 C CA . THR A 1 113 ? -22.008 1.730 -3.255 1.00 87.06 113 THR A CA 1
ATOM 887 C C . THR A 1 113 ? -20.865 0.782 -2.907 1.00 87.06 113 THR A C 1
ATOM 889 O O . THR A 1 113 ? -20.830 -0.335 -3.411 1.00 87.06 113 THR A O 1
ATOM 892 N N . GLY A 1 114 ? -19.935 1.211 -2.048 1.00 82.56 114 GLY A N 1
ATOM 893 C CA . GLY A 1 114 ? -18.696 0.494 -1.748 1.00 82.56 114 GLY A CA 1
ATOM 894 C C . GLY A 1 114 ? -17.635 0.616 -2.844 1.00 82.56 114 GLY A C 1
ATOM 895 O O . GLY A 1 114 ? -16.559 0.040 -2.703 1.00 82.56 114 GLY A O 1
ATOM 896 N N . GLN A 1 115 ? -17.910 1.361 -3.919 1.00 87.00 115 GLN A N 1
ATOM 897 C CA . GLN A 1 115 ? -17.005 1.486 -5.057 1.00 87.00 115 GLN A CA 1
ATOM 898 C C . GLN A 1 115 ? -15.898 2.494 -4.777 1.00 87.00 115 GLN A C 1
ATOM 900 O O . GLN A 1 115 ? -16.154 3.589 -4.276 1.00 87.00 115 GLN A O 1
ATOM 905 N N . CYS A 1 116 ? -14.671 2.148 -5.160 1.00 86.38 116 CYS A N 1
ATOM 906 C CA . CYS A 1 116 ? -13.516 3.029 -5.059 1.00 86.38 116 CYS A CA 1
ATOM 907 C C . CYS A 1 116 ? -13.039 3.474 -6.448 1.00 86.38 116 CYS A C 1
ATOM 909 O O . CYS A 1 116 ? -12.910 2.671 -7.376 1.00 86.38 116 CYS A O 1
ATOM 911 N N . PHE A 1 117 ? -12.756 4.768 -6.567 1.00 87.81 117 PHE A N 1
ATOM 912 C CA . PHE A 1 117 ? -12.331 5.444 -7.785 1.00 87.81 117 PHE A CA 1
ATOM 913 C C . PHE A 1 117 ? -10.876 5.873 -7.650 1.00 87.81 117 PHE A C 1
ATOM 915 O O . PHE A 1 117 ? -10.499 6.530 -6.677 1.00 87.81 117 PHE A O 1
ATOM 922 N N . VAL A 1 118 ? -10.068 5.518 -8.644 1.00 88.06 118 VAL A N 1
ATOM 923 C CA . VAL A 1 118 ? -8.642 5.836 -8.698 1.00 88.06 118 VAL A CA 1
ATOM 924 C C . VAL A 1 118 ? -8.373 6.755 -9.884 1.00 88.06 118 VAL A C 1
ATOM 926 O O . VAL A 1 118 ? -8.902 6.562 -10.980 1.00 88.06 118 VAL A O 1
ATOM 929 N N . GLN A 1 119 ? -7.568 7.788 -9.664 1.00 85.50 119 GLN A N 1
ATOM 930 C CA . GLN A 1 119 ? -7.095 8.654 -10.734 1.00 85.50 119 GLN A CA 1
ATOM 931 C C . GLN A 1 119 ? -5.860 8.030 -11.375 1.00 85.50 119 GLN A C 1
ATOM 933 O O . GLN A 1 119 ? -4.950 7.569 -10.687 1.00 85.50 119 GLN A O 1
ATOM 938 N N . HIS A 1 120 ? -5.806 8.062 -12.700 1.00 81.06 120 HIS A N 1
ATOM 939 C CA . HIS A 1 120 ? -4.639 7.647 -13.464 1.00 81.06 120 HIS A CA 1
ATOM 940 C C . HIS A 1 120 ? -4.435 8.580 -14.660 1.00 81.06 120 HIS A C 1
ATOM 942 O O . HIS A 1 120 ? -5.400 9.194 -15.133 1.00 81.06 120 HIS A O 1
ATOM 948 N N . PRO A 1 121 ? -3.199 8.714 -15.178 1.00 74.81 121 PRO A N 1
ATOM 949 C CA . PRO A 1 121 ? -2.957 9.480 -16.390 1.00 74.81 121 PRO A CA 1
ATOM 950 C C . PRO A 1 121 ? -3.844 8.961 -17.525 1.00 74.81 121 PRO A C 1
ATOM 952 O O . PRO A 1 121 ? -3.923 7.757 -17.778 1.00 74.81 121 PRO A O 1
ATOM 955 N N . CYS A 1 122 ? -4.535 9.871 -18.207 1.00 62.31 122 CYS A N 1
ATOM 956 C CA . CYS A 1 122 ? -5.338 9.530 -19.374 1.00 62.31 122 CYS A CA 1
ATOM 957 C C . CYS A 1 122 ? -4.400 9.288 -20.558 1.00 62.31 122 CYS A C 1
ATOM 959 O O . CYS A 1 122 ? -3.553 10.131 -20.852 1.00 62.31 122 CYS A O 1
ATOM 961 N N . SER A 1 123 ? -4.567 8.188 -21.290 1.00 55.62 123 SER A N 1
ATOM 962 C CA . SER A 1 123 ? -3.717 7.898 -22.454 1.00 55.62 123 SER A CA 1
ATOM 963 C C . SER A 1 123 ? -3.949 8.851 -23.646 1.00 55.62 123 SER A C 1
ATOM 965 O O . SER A 1 123 ? -3.231 8.742 -24.635 1.00 55.62 123 SER A O 1
ATOM 967 N N . ARG A 1 124 ? -4.930 9.775 -23.577 1.00 41.66 124 ARG A N 1
ATOM 968 C CA . ARG A 1 124 ? -5.234 10.883 -24.521 1.00 41.66 124 ARG A CA 1
ATOM 969 C C . ARG A 1 124 ? -6.397 11.760 -23.983 1.00 41.66 124 ARG A C 1
ATOM 971 O O . ARG A 1 124 ? -7.041 11.337 -23.023 1.00 41.66 124 ARG A O 1
ATOM 978 N N . PRO A 1 125 ? -6.669 12.971 -24.530 1.00 41.06 125 PRO A N 1
ATOM 979 C CA . PRO A 1 125 ? -7.642 13.906 -23.953 1.00 41.06 125 PRO A CA 1
ATOM 980 C C . PRO A 1 125 ? -9.073 13.356 -24.066 1.00 41.06 125 PRO A C 1
ATOM 982 O O . PRO A 1 125 ? -9.599 13.208 -25.164 1.00 41.06 125 PRO A O 1
ATOM 985 N N . GLY A 1 126 ? -9.668 13.033 -22.915 1.00 43.72 126 GLY A N 1
ATOM 986 C CA . GLY A 1 126 ? -10.999 12.419 -22.791 1.00 43.72 126 GLY A CA 1
ATOM 987 C C . GLY A 1 126 ? -11.111 11.444 -21.613 1.00 43.72 126 GLY A C 1
ATOM 988 O O . GLY A 1 126 ? -11.765 10.417 -21.738 1.00 43.72 126 GLY A O 1
ATOM 989 N N . GLY A 1 127 ? -10.409 11.724 -20.509 1.00 45.25 127 GLY A N 1
ATOM 990 C CA . GLY A 1 127 ? -10.155 10.798 -19.404 1.00 45.25 127 GLY A CA 1
ATOM 991 C C . GLY A 1 127 ? -11.374 10.060 -18.867 1.00 45.25 127 GLY A C 1
ATOM 992 O O . GLY A 1 127 ? -12.231 10.664 -18.228 1.00 45.25 127 GLY A O 1
ATOM 993 N N . ALA A 1 128 ? -11.408 8.747 -19.082 1.00 47.19 128 ALA A N 1
ATOM 994 C CA . ALA A 1 128 ? -12.329 7.859 -18.393 1.00 47.19 128 ALA A CA 1
ATOM 995 C C . ALA A 1 128 ? -11.808 7.580 -16.974 1.00 47.19 128 ALA A C 1
ATOM 997 O O . ALA A 1 128 ? -10.630 7.271 -16.790 1.00 47.19 128 ALA A O 1
ATOM 998 N N . MET A 1 129 ? -12.690 7.697 -15.982 1.00 51.09 129 MET A N 1
ATOM 999 C CA . MET A 1 129 ? -12.479 7.145 -14.643 1.00 51.09 129 MET A CA 1
ATOM 1000 C C . MET A 1 129 ? -12.603 5.621 -14.709 1.00 51.09 129 MET A C 1
ATOM 1002 O O . MET A 1 129 ? -13.583 5.119 -15.258 1.00 51.09 129 MET A O 1
ATOM 1006 N N . SER A 1 130 ? -11.653 4.903 -14.112 1.00 55.56 130 SER A N 1
ATOM 1007 C CA . SER A 1 130 ? -11.722 3.446 -13.951 1.00 55.56 130 SER A CA 1
ATOM 1008 C C . SER A 1 130 ? -12.108 3.097 -12.509 1.00 55.56 130 SER A C 1
ATOM 1010 O O . SER A 1 130 ? -11.676 3.768 -11.567 1.00 55.56 130 SER A O 1
ATOM 1012 N N . THR A 1 131 ? -12.938 2.069 -12.320 1.00 53.06 131 THR A N 1
ATOM 1013 C CA . THR A 1 131 ? -13.309 1.553 -10.992 1.00 53.06 131 THR A CA 1
ATOM 1014 C C . THR A 1 131 ? -12.357 0.435 -10.575 1.00 53.06 131 THR A C 1
ATOM 1016 O O . THR A 1 131 ? -11.920 -0.358 -11.409 1.00 53.06 131 THR A O 1
ATOM 1019 N N . LEU A 1 132 ? -12.054 0.333 -9.280 1.00 54.50 132 LEU A N 1
ATOM 1020 C CA . LEU A 1 132 ? -11.200 -0.744 -8.753 1.00 54.50 132 LEU A CA 1
ATOM 1021 C C . LEU A 1 132 ? -11.821 -2.146 -8.917 1.00 54.50 132 LEU A C 1
ATOM 1023 O O . LEU A 1 132 ? -11.080 -3.113 -9.008 1.00 54.50 132 LEU A O 1
ATOM 1027 N N . ASP A 1 133 ? -13.147 -2.251 -9.055 1.00 51.28 133 ASP A N 1
ATOM 1028 C CA . ASP A 1 133 ? -13.842 -3.517 -9.360 1.00 51.28 133 ASP A CA 1
ATOM 1029 C C . ASP A 1 133 ? -13.561 -4.047 -10.780 1.00 51.28 133 ASP A C 1
ATOM 1031 O O . ASP A 1 133 ? -13.855 -5.199 -11.070 1.00 51.28 133 ASP A O 1
ATOM 1035 N N . SER A 1 134 ? -13.026 -3.210 -11.677 1.00 48.25 134 SER A N 1
ATOM 1036 C CA . SER A 1 134 ? -12.627 -3.611 -13.039 1.00 48.25 134 SER A CA 1
ATOM 1037 C C . SER A 1 134 ? -11.159 -4.039 -13.146 1.00 48.25 134 SER A C 1
ATOM 1039 O O . SER A 1 134 ? -10.687 -4.352 -14.236 1.00 48.25 134 SER A O 1
ATOM 1041 N N . MET A 1 135 ? -10.435 -4.016 -12.025 1.00 50.03 135 MET A N 1
ATOM 1042 C CA . MET A 1 135 ? -9.049 -4.458 -11.915 1.00 50.03 135 MET A CA 1
ATOM 1043 C C . MET A 1 135 ? -9.072 -5.891 -11.387 1.00 50.03 135 MET A C 1
ATOM 1045 O O . MET A 1 135 ? -9.019 -6.116 -10.176 1.00 50.03 135 MET A O 1
ATOM 1049 N N . ASP A 1 136 ? -9.248 -6.846 -12.301 1.00 43.16 136 ASP A N 1
ATOM 1050 C CA . ASP A 1 136 ? -9.250 -8.271 -11.981 1.00 43.16 136 ASP A CA 1
ATOM 1051 C C . ASP A 1 136 ? -7.971 -8.647 -11.222 1.00 43.16 136 ASP A C 1
ATOM 1053 O O . ASP A 1 136 ? -6.881 -8.145 -11.477 1.00 43.16 136 ASP A O 1
ATOM 1057 N N . THR A 1 137 ? -8.084 -9.528 -10.236 1.00 43.09 137 THR A N 1
ATOM 1058 C CA . THR A 1 137 ? -6.902 -10.099 -9.594 1.00 43.09 137 THR A CA 1
ATOM 1059 C C . THR A 1 137 ? -6.636 -11.443 -10.241 1.00 43.09 137 THR A C 1
ATOM 1061 O O . THR A 1 137 ? -7.484 -12.325 -10.119 1.00 43.09 137 THR A O 1
ATOM 1064 N N . GLU A 1 138 ? -5.481 -11.625 -10.884 1.00 36.06 138 GLU A N 1
ATOM 1065 C CA . GLU A 1 138 ? -5.010 -12.979 -11.191 1.00 36.06 138 GLU A CA 1
AT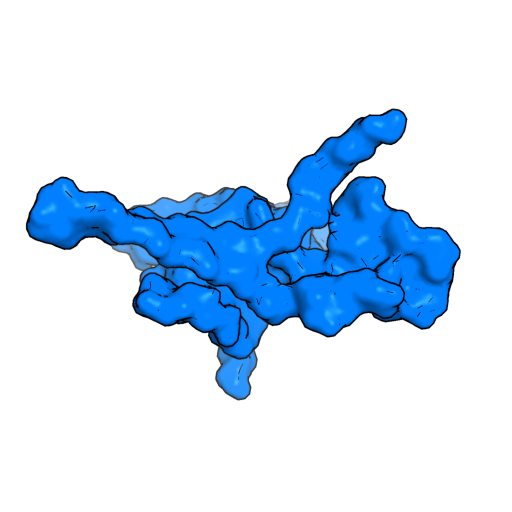OM 1066 C C . GLU A 1 138 ? -4.863 -13.740 -9.856 1.00 36.06 138 GLU A C 1
ATOM 1068 O O . GLU A 1 138 ? -4.107 -13.318 -8.969 1.00 36.06 138 GLU A O 1
ATOM 1073 N N . GLU A 1 139 ? -5.674 -14.790 -9.680 1.00 33.59 139 GLU A N 1
ATOM 1074 C CA . GLU A 1 139 ? -5.541 -15.794 -8.610 1.00 33.59 139 GLU A CA 1
ATOM 1075 C C . GLU A 1 139 ? -4.309 -16.679 -8.828 1.00 33.59 139 GLU A C 1
ATOM 1077 O O . GLU A 1 139 ? -4.098 -17.151 -9.970 1.00 33.59 139 GLU A O 1
#

pLDDT: mean 79.79, std 15.94, range [33.59, 97.06]